Protein AF-A0A812GNV6-F1 (afdb_monomer)

pLDDT: mean 79.77, std 15.12, range [50.84, 96.12]

Mean predicted aligned error: 9.01 Å

Solvent-accessible surface area (backbone atoms only — not comparable to full-atom values): 4233 Å² total; per-residue (Å²): 105,43,68,58,52,55,50,49,51,48,69,72,49,69,79,47,92,58,84,82,81,70,55,69,69,61,53,50,54,50,42,48,73,74,67,50,54,68,77,35,50,54,54,42,53,54,50,50,52,53,51,53,53,49,53,61,53,65,72,64,61,76,87,79,72,84,85,126

Sequence (68 aa):
MMMDILMYLFETYIHSDAELQVEQDELEDELLRAGFQQKDIYKALVWLEELAALQQSAERSPHNFPKT

Nearest PDB structures (foldseek):
  4z7x-assembly2_B  TM=5.152E-01  e=5.902E+00  Actinomyces oris
  2rem-assembly2_B  TM=3.699E-01  e=3.700E+00  Xylella fastidiosa

Foldseek 3Di:
DLVVLVVVCCVVPVVPPDPPPDDLVNSLVVCVVVVDDSVSSVVNVVVVVVVVVVVVVVVPDDPDDPDD

Structure (mmCIF, N/CA/C/O backbone):
data_AF-A0A812GNV6-F1
#
_entry.id   AF-A0A812GNV6-F1
#
loop_
_atom_site.group_PDB
_atom_site.id
_atom_site.type_symbol
_atom_site.label_atom_id
_atom_site.label_alt_id
_atom_site.label_comp_id
_atom_site.label_asym_id
_atom_site.label_entity_id
_atom_site.label_seq_id
_atom_site.pdbx_PDB_ins_code
_atom_site.Cartn_x
_atom_site.Cartn_y
_atom_site.Cartn_z
_atom_site.occupancy
_atom_site.B_iso_or_equiv
_atom_site.auth_seq_id
_atom_site.auth_comp_id
_atom_site.auth_asym_id
_atom_site.auth_atom_id
_atom_site.pdbx_PDB_model_num
ATOM 1 N N . MET A 1 1 ? 5.979 -10.758 -4.826 1.00 83.56 1 MET A N 1
ATOM 2 C CA . MET A 1 1 ?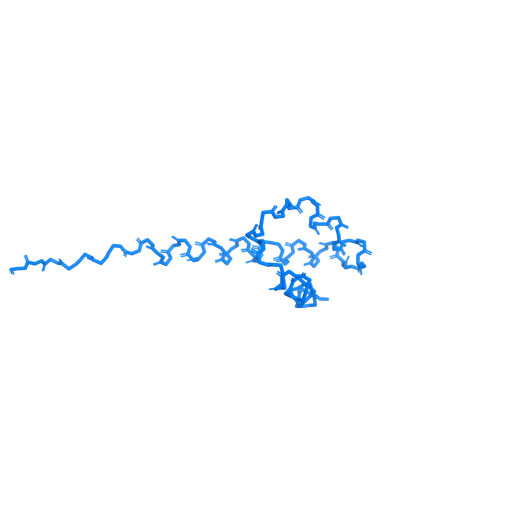 5.299 -11.114 -3.559 1.00 83.56 1 MET A CA 1
ATOM 3 C C . MET A 1 1 ? 5.111 -9.849 -2.728 1.00 83.56 1 MET A C 1
ATOM 5 O O . MET A 1 1 ? 5.773 -8.862 -3.012 1.00 83.56 1 MET A O 1
ATOM 9 N N . MET A 1 2 ? 4.272 -9.867 -1.688 1.00 86.50 2 MET A N 1
ATOM 10 C CA . MET A 1 2 ? 4.072 -8.714 -0.788 1.00 86.50 2 MET A CA 1
ATOM 11 C C . MET A 1 2 ? 5.382 -8.145 -0.205 1.00 86.50 2 MET A C 1
ATOM 13 O O . MET A 1 2 ? 5.546 -6.934 -0.144 1.00 86.50 2 MET A O 1
ATOM 17 N N . MET A 1 3 ? 6.338 -8.999 0.176 1.00 91.31 3 MET A N 1
ATOM 18 C CA . MET A 1 3 ? 7.627 -8.554 0.731 1.00 91.31 3 MET A CA 1
ATOM 19 C C . MET A 1 3 ? 8.475 -7.758 -0.272 1.00 91.31 3 MET A C 1
ATOM 21 O O . MET A 1 3 ? 9.160 -6.827 0.135 1.00 91.31 3 MET A O 1
ATOM 25 N N . ASP A 1 4 ? 8.398 -8.075 -1.569 1.00 93.12 4 ASP A N 1
ATOM 26 C CA . ASP A 1 4 ? 9.130 -7.339 -2.612 1.00 93.12 4 ASP A CA 1
ATOM 27 C C . ASP A 1 4 ? 8.592 -5.909 -2.755 1.00 93.12 4 ASP A C 1
ATOM 29 O O . ASP A 1 4 ? 9.352 -4.979 -3.001 1.00 93.12 4 ASP A O 1
ATOM 33 N N . ILE A 1 5 ? 7.282 -5.731 -2.553 1.00 92.31 5 ILE A N 1
ATOM 34 C CA . ILE A 1 5 ? 6.627 -4.419 -2.566 1.00 92.31 5 ILE A CA 1
ATOM 35 C C . ILE A 1 5 ? 7.099 -3.599 -1.371 1.00 92.31 5 ILE A C 1
ATOM 37 O O . ILE A 1 5 ? 7.514 -2.462 -1.543 1.00 92.31 5 ILE A O 1
ATOM 41 N N . LEU A 1 6 ? 7.110 -4.183 -0.169 1.00 91.25 6 LEU A N 1
ATOM 42 C CA . LEU A 1 6 ? 7.615 -3.491 1.020 1.00 91.25 6 LEU A CA 1
ATOM 43 C C . LEU A 1 6 ? 9.089 -3.095 0.870 1.00 91.25 6 LEU A C 1
ATOM 45 O O . LEU A 1 6 ? 9.461 -1.997 1.266 1.00 91.25 6 LEU A O 1
ATOM 49 N N . MET A 1 7 ? 9.912 -3.954 0.262 1.00 91.00 7 MET A N 1
ATOM 50 C CA . MET A 1 7 ? 11.314 -3.646 -0.034 1.00 91.00 7 MET A CA 1
ATOM 51 C C . MET A 1 7 ? 11.440 -2.495 -1.034 1.00 91.00 7 MET A C 1
ATOM 53 O O . MET A 1 7 ? 12.210 -1.573 -0.798 1.00 91.00 7 MET A O 1
ATOM 57 N N . TYR A 1 8 ? 10.650 -2.513 -2.109 1.00 90.88 8 TYR A N 1
ATOM 58 C CA . TYR A 1 8 ? 10.623 -1.428 -3.089 1.00 90.88 8 TYR A CA 1
ATOM 59 C C . TYR A 1 8 ? 10.224 -0.094 -2.449 1.00 90.88 8 TYR A C 1
ATOM 61 O O . TYR A 1 8 ? 10.893 0.911 -2.658 1.00 90.88 8 TYR A O 1
ATOM 69 N N . LEU A 1 9 ? 9.177 -0.089 -1.620 1.00 87.81 9 LEU A N 1
ATOM 70 C CA . LEU A 1 9 ? 8.741 1.111 -0.906 1.00 87.81 9 LEU A CA 1
ATOM 71 C C . LEU A 1 9 ? 9.829 1.628 0.043 1.00 87.81 9 LEU A C 1
ATOM 73 O O . LEU A 1 9 ? 10.099 2.823 0.094 1.00 87.81 9 LEU A O 1
ATOM 77 N N . PHE A 1 10 ? 10.482 0.728 0.772 1.00 85.19 10 PHE A N 1
ATOM 78 C CA . PHE A 1 10 ? 11.554 1.077 1.696 1.00 85.19 10 PHE A CA 1
ATOM 79 C C . PHE A 1 10 ? 12.727 1.739 0.953 1.00 85.19 10 PHE A C 1
ATOM 81 O O . PHE A 1 10 ? 13.135 2.833 1.322 1.00 85.19 10 PHE A O 1
ATOM 88 N N . GLU A 1 11 ? 13.203 1.150 -0.145 1.00 85.00 11 GLU A N 1
ATOM 89 C CA . GLU A 1 11 ? 14.313 1.691 -0.946 1.00 85.00 11 GLU A CA 1
ATOM 90 C C . GLU A 1 11 ? 13.970 3.028 -1.627 1.00 85.00 11 GLU A C 1
ATOM 92 O O . GLU A 1 11 ? 14.780 3.957 -1.621 1.00 85.00 11 GLU A O 1
ATOM 97 N N . THR A 1 12 ? 12.762 3.155 -2.187 1.00 82.00 12 THR A N 1
ATOM 98 C CA . THR A 1 12 ? 12.331 4.369 -2.897 1.00 82.00 12 THR A CA 1
ATOM 99 C C . THR A 1 12 ? 12.099 5.545 -1.949 1.00 82.00 12 THR A C 1
ATOM 101 O O . THR A 1 12 ? 12.404 6.688 -2.296 1.00 82.00 12 THR A O 1
ATOM 104 N N . TYR A 1 13 ? 11.584 5.285 -0.745 1.00 76.94 13 TYR A N 1
ATOM 105 C CA . TYR A 1 13 ? 11.098 6.343 0.138 1.00 76.94 13 TYR A CA 1
ATOM 106 C C . TYR A 1 13 ? 11.944 6.589 1.400 1.00 76.94 13 TYR A C 1
ATOM 108 O O . TYR A 1 13 ? 11.776 7.635 2.016 1.00 76.94 13 TYR A O 1
ATOM 116 N N . ILE A 1 14 ? 12.911 5.731 1.759 1.00 68.00 14 ILE A N 1
ATOM 117 C CA . ILE A 1 14 ? 13.835 5.980 2.893 1.00 68.00 14 ILE A CA 1
ATOM 118 C C . ILE A 1 14 ? 14.662 7.245 2.747 1.00 68.00 14 ILE A C 1
ATOM 120 O O . ILE A 1 14 ? 15.007 7.882 3.740 1.00 68.00 14 ILE A O 1
ATOM 124 N N . HIS A 1 15 ? 15.077 7.549 1.520 1.00 63.78 15 HIS A N 1
ATOM 125 C CA . HIS A 1 15 ? 16.016 8.636 1.262 1.00 63.78 15 HIS A CA 1
ATOM 126 C C . HIS A 1 15 ? 15.329 9.995 1.154 1.00 63.78 15 HIS A C 1
ATOM 128 O O . HIS A 1 15 ? 16.005 11.024 1.176 1.00 63.78 15 HIS A O 1
ATOM 134 N N . SER A 1 16 ? 14.002 10.004 1.048 1.00 58.59 16 SER A N 1
ATOM 135 C CA . SER A 1 16 ? 13.223 11.228 1.065 1.00 58.59 16 SER A CA 1
ATOM 136 C C . SER A 1 16 ? 12.979 11.623 2.518 1.00 58.59 16 SER A C 1
ATOM 138 O O . SER A 1 16 ? 12.097 11.082 3.167 1.00 58.59 16 SER A O 1
ATOM 140 N N . ASP A 1 17 ? 13.702 12.637 3.000 1.00 52.56 17 ASP A N 1
ATOM 141 C CA . ASP A 1 17 ? 13.409 13.407 4.233 1.00 52.56 17 ASP A CA 1
ATOM 142 C C . ASP A 1 17 ? 11.998 14.060 4.220 1.00 52.56 17 ASP A C 1
ATOM 144 O O . ASP A 1 17 ? 11.634 14.833 5.105 1.00 52.56 17 ASP A O 1
ATOM 148 N N . ALA A 1 18 ? 11.203 13.803 3.179 1.00 51.03 18 ALA A N 1
ATOM 149 C CA . ALA A 1 18 ? 9.830 14.237 3.066 1.00 51.03 18 ALA A CA 1
ATOM 150 C C . ALA A 1 18 ? 8.961 13.313 3.915 1.00 51.03 18 ALA A C 1
ATOM 152 O O . ALA A 1 18 ? 8.867 12.119 3.643 1.00 51.03 18 ALA A O 1
ATOM 153 N N . GLU A 1 19 ? 8.298 13.883 4.917 1.00 53.19 19 GLU A N 1
ATOM 154 C CA . GLU A 1 19 ? 7.110 13.296 5.528 1.00 53.19 19 GLU A CA 1
ATOM 155 C C . GLU A 1 19 ? 6.203 12.770 4.403 1.00 53.19 19 GLU A C 1
ATOM 157 O O . GLU A 1 19 ? 5.630 13.543 3.634 1.00 53.19 19 GLU A O 1
ATOM 162 N N . LEU A 1 20 ? 6.182 11.445 4.238 1.00 55.62 20 LEU A N 1
ATOM 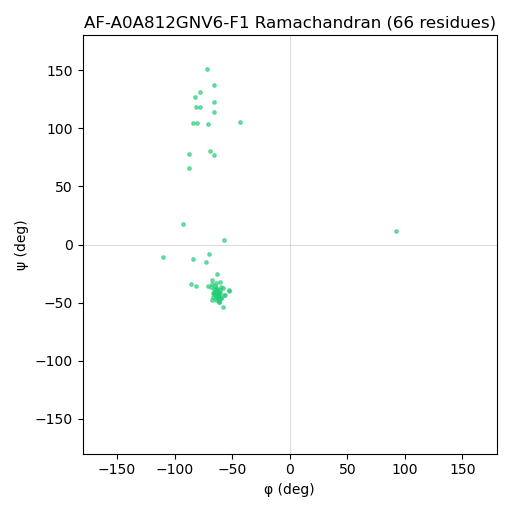163 C CA . LEU A 1 20 ? 5.580 10.748 3.105 1.00 55.62 20 LEU A CA 1
ATOM 164 C C . LEU A 1 20 ? 4.057 10.868 3.157 1.00 55.62 20 LEU A C 1
ATOM 166 O O . LEU A 1 20 ? 3.359 9.950 3.578 1.00 55.62 20 LEU A O 1
ATOM 170 N N . GLN A 1 21 ? 3.530 12.000 2.707 1.00 59.94 21 GLN A N 1
ATOM 171 C CA . GLN A 1 21 ? 2.141 12.114 2.281 1.00 59.94 21 GLN A CA 1
ATOM 172 C C . GLN A 1 21 ? 2.058 11.730 0.802 1.00 59.94 21 GLN A C 1
ATOM 174 O O . GLN A 1 21 ? 1.804 12.573 -0.051 1.00 59.94 21 GLN A O 1
ATOM 179 N N . VAL A 1 22 ? 2.340 10.463 0.492 1.00 69.56 22 VAL A N 1
ATOM 180 C CA . VAL A 1 22 ? 2.041 9.910 -0.834 1.00 69.56 22 VAL A CA 1
ATOM 181 C C . VAL A 1 22 ? 0.573 9.498 -0.834 1.00 69.56 22 VAL A C 1
ATOM 183 O O . VAL A 1 22 ? 0.133 8.782 0.069 1.00 69.56 22 VAL A O 1
ATOM 186 N N . GLU A 1 23 ? -0.194 9.972 -1.815 1.00 81.06 23 GLU A N 1
ATOM 187 C CA . GLU A 1 23 ? -1.585 9.553 -1.983 1.00 81.06 23 GLU A CA 1
ATOM 188 C C . GLU A 1 23 ? -1.641 8.063 -2.350 1.00 81.06 23 GLU A C 1
ATOM 190 O O . GLU A 1 23 ? -0.858 7.572 -3.164 1.00 81.06 23 GLU A O 1
ATOM 195 N N . GLN A 1 24 ? -2.569 7.325 -1.734 1.00 82.00 24 GLN A N 1
ATOM 196 C CA . GLN A 1 24 ? -2.684 5.873 -1.911 1.00 82.00 24 GLN A CA 1
ATOM 197 C C . GLN A 1 24 ? -2.902 5.476 -3.380 1.00 82.00 24 GLN A C 1
ATOM 199 O O . GLN A 1 24 ? -2.323 4.488 -3.829 1.00 82.00 24 GLN A O 1
ATOM 204 N N . ASP A 1 25 ? -3.677 6.270 -4.123 1.00 87.06 25 ASP A N 1
ATOM 205 C CA . ASP A 1 25 ? -3.967 6.040 -5.542 1.00 87.06 25 ASP A CA 1
ATOM 206 C C . ASP A 1 25 ? -2.706 6.201 -6.412 1.00 87.06 25 ASP A C 1
ATOM 208 O O . ASP A 1 25 ? -2.432 5.371 -7.280 1.00 87.06 25 ASP A O 1
ATOM 212 N N . GLU A 1 26 ? -1.880 7.219 -6.140 1.00 87.94 26 GLU A N 1
ATOM 213 C CA . GLU A 1 26 ? -0.606 7.422 -6.844 1.00 87.94 26 GLU A CA 1
ATOM 214 C C . GLU A 1 26 ? 0.385 6.289 -6.550 1.00 87.94 26 GLU A C 1
ATOM 216 O O . GLU A 1 26 ? 1.092 5.819 -7.448 1.00 87.94 26 GLU A O 1
ATOM 221 N N . LEU A 1 27 ? 0.407 5.814 -5.301 1.00 88.25 27 LEU A N 1
ATOM 222 C CA . LEU A 1 27 ? 1.247 4.698 -4.884 1.00 88.25 27 LEU A CA 1
ATOM 223 C C . LEU A 1 27 ? 0.834 3.381 -5.554 1.00 88.25 27 LEU A C 1
ATOM 225 O O . LEU A 1 27 ? 1.695 2.601 -5.968 1.00 88.25 27 LEU A O 1
ATOM 229 N N . GLU A 1 28 ? -0.470 3.118 -5.672 1.00 91.69 28 GLU A N 1
ATOM 230 C CA . GLU A 1 28 ? -0.977 1.941 -6.382 1.00 91.69 28 GLU A CA 1
ATOM 231 C C . GLU A 1 28 ? -0.560 1.971 -7.857 1.00 91.69 28 GLU A C 1
ATOM 233 O O . GLU A 1 28 ? -0.006 0.986 -8.359 1.00 91.69 28 GLU A O 1
ATOM 238 N N . ASP A 1 29 ? -0.747 3.108 -8.531 1.00 92.62 29 ASP A N 1
ATOM 239 C CA . ASP A 1 29 ? -0.356 3.289 -9.929 1.00 92.62 29 ASP A CA 1
ATOM 240 C C . ASP A 1 29 ? 1.154 3.118 -10.136 1.00 92.62 29 ASP A C 1
ATOM 242 O O . ASP A 1 29 ? 1.589 2.486 -11.107 1.00 92.62 29 ASP A O 1
ATOM 246 N N . GLU A 1 30 ? 1.981 3.634 -9.225 1.00 92.50 30 GLU A N 1
ATOM 247 C CA . GLU A 1 30 ? 3.428 3.434 -9.274 1.00 92.50 30 GLU A CA 1
ATOM 248 C C . GLU A 1 30 ? 3.794 1.949 -9.170 1.00 92.50 30 GLU A C 1
ATOM 250 O O . GLU A 1 30 ? 4.544 1.429 -10.003 1.00 92.50 30 GLU A O 1
ATOM 255 N N . LEU A 1 31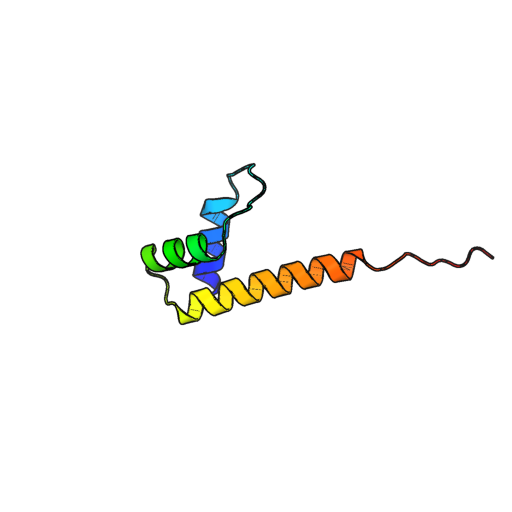 ? 3.233 1.238 -8.190 1.00 93.56 31 LEU A N 1
ATOM 256 C CA . LEU A 1 31 ? 3.520 -0.178 -7.972 1.00 93.56 31 LEU A CA 1
ATOM 257 C C . LEU A 1 31 ? 3.033 -1.051 -9.140 1.00 93.56 31 LEU A C 1
ATOM 259 O O . LEU A 1 31 ? 3.714 -2.005 -9.532 1.00 93.56 31 LEU A O 1
ATOM 263 N N . LEU A 1 32 ? 1.896 -0.709 -9.751 1.00 95.06 32 LEU A N 1
ATOM 264 C CA . LEU A 1 32 ? 1.420 -1.360 -10.974 1.00 95.06 32 LEU A CA 1
ATOM 265 C C . LEU A 1 32 ? 2.401 -1.147 -12.132 1.00 95.06 32 LEU A C 1
ATOM 267 O O . LEU A 1 32 ? 2.746 -2.098 -12.840 1.00 95.06 32 LEU A O 1
ATOM 271 N N .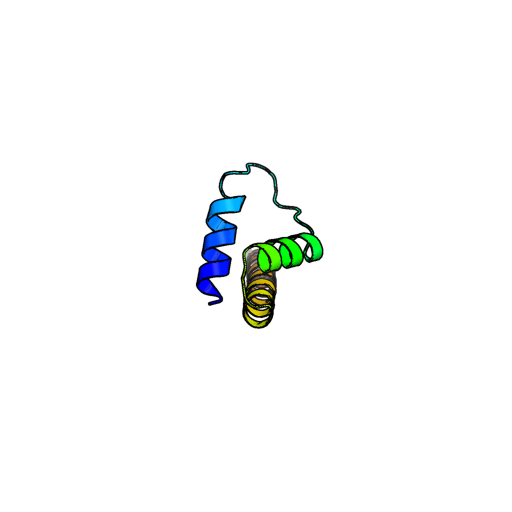 ARG A 1 33 ? 2.905 0.081 -12.305 1.00 94.88 33 ARG A N 1
ATOM 272 C CA . ARG A 1 33 ? 3.897 0.421 -13.339 1.00 94.88 33 ARG A CA 1
ATOM 273 C C . ARG A 1 33 ? 5.255 -0.234 -13.096 1.00 94.88 33 ARG A C 1
ATOM 275 O O . ARG A 1 33 ? 5.934 -0.575 -14.064 1.00 94.88 33 ARG A O 1
ATOM 282 N N . ALA A 1 34 ? 5.623 -0.460 -11.838 1.00 93.06 34 ALA A N 1
ATOM 283 C CA . ALA A 1 34 ? 6.808 -1.224 -11.448 1.00 93.06 34 ALA A CA 1
ATOM 284 C C . ALA A 1 34 ? 6.673 -2.736 -11.736 1.00 93.06 34 ALA A C 1
ATOM 286 O O . ALA A 1 34 ? 7.652 -3.477 -11.643 1.00 93.06 34 ALA A O 1
ATOM 287 N N . GLY A 1 35 ? 5.483 -3.204 -12.133 1.00 95.44 35 GLY A N 1
ATOM 288 C CA . GLY A 1 35 ? 5.228 -4.591 -12.527 1.00 95.44 35 GLY A CA 1
ATOM 289 C C . GLY A 1 35 ? 4.751 -5.487 -11.385 1.00 95.44 35 GLY A C 1
ATOM 290 O O . GLY A 1 35 ? 4.699 -6.713 -11.544 1.00 95.44 35 GLY A O 1
ATOM 291 N N . PHE A 1 36 ? 4.384 -4.908 -10.238 1.00 95.94 36 PHE A N 1
ATOM 292 C CA . PHE A 1 36 ? 3.809 -5.673 -9.142 1.00 95.94 36 PHE A CA 1
ATOM 293 C C . PHE A 1 36 ? 2.383 -6.126 -9.459 1.00 95.94 36 PHE A C 1
ATOM 295 O O . PHE A 1 36 ? 1.629 -5.517 -10.215 1.00 95.94 36 PHE A O 1
ATOM 302 N N . GLN A 1 37 ? 2.007 -7.258 -8.874 1.00 96.12 37 GLN A N 1
ATOM 303 C CA . GLN A 1 37 ? 0.678 -7.827 -9.054 1.00 96.12 37 GLN A CA 1
ATOM 304 C C . GLN A 1 37 ? -0.323 -7.076 -8.177 1.00 96.12 37 GLN A C 1
ATOM 306 O O . GLN A 1 37 ? -0.110 -6.986 -6.970 1.00 96.12 37 GLN A O 1
ATOM 311 N N . GLN A 1 38 ? -1.459 -6.653 -8.736 1.00 94.31 38 GLN A N 1
ATOM 312 C CA . GLN A 1 38 ? -2.479 -5.890 -7.999 1.00 94.31 38 GLN A CA 1
ATOM 313 C C . GLN A 1 38 ? -2.925 -6.566 -6.691 1.00 94.31 38 GLN A C 1
ATOM 315 O O . GLN A 1 38 ? -3.049 -5.924 -5.654 1.00 94.31 38 GLN A O 1
ATOM 320 N N . LYS A 1 39 ? -3.063 -7.899 -6.696 1.00 94.25 39 LYS A N 1
ATOM 321 C CA . LYS A 1 39 ? -3.395 -8.679 -5.488 1.00 94.25 39 LYS A CA 1
ATOM 322 C C . LYS A 1 39 ? -2.355 -8.556 -4.365 1.00 94.25 39 LYS A C 1
ATOM 324 O O . LYS A 1 39 ? -2.703 -8.707 -3.199 1.00 94.25 39 LYS A O 1
ATOM 329 N N . ASP A 1 40 ? -1.082 -8.388 -4.719 1.00 95.06 40 ASP A N 1
ATOM 330 C CA . ASP A 1 40 ? 0.021 -8.281 -3.765 1.00 95.06 40 ASP A CA 1
ATOM 331 C C . ASP A 1 40 ? 0.173 -6.824 -3.307 1.00 95.06 40 ASP A C 1
ATOM 333 O O . ASP A 1 40 ? 0.461 -6.603 -2.134 1.00 95.06 40 ASP A O 1
ATOM 337 N N . ILE A 1 41 ? -0.101 -5.858 -4.196 1.00 94.12 41 ILE A N 1
ATOM 338 C CA . ILE A 1 41 ? -0.188 -4.422 -3.884 1.00 94.12 41 ILE A CA 1
ATOM 339 C C . ILE A 1 41 ? -1.251 -4.186 -2.818 1.00 94.12 41 ILE A C 1
ATOM 341 O O . ILE A 1 41 ? -0.933 -3.683 -1.747 1.00 94.12 41 ILE A O 1
ATOM 345 N N . TYR A 1 42 ? -2.476 -4.661 -3.047 1.00 93.31 42 TYR A N 1
ATOM 346 C CA . TYR A 1 42 ? -3.568 -4.504 -2.087 1.00 93.31 42 TYR A CA 1
ATOM 347 C C . TYR A 1 42 ? -3.218 -5.074 -0.703 1.00 93.31 42 TYR A C 1
ATOM 349 O O . TYR A 1 42 ? -3.443 -4.434 0.318 1.00 93.31 42 TYR A O 1
ATOM 357 N N . LYS A 1 43 ? -2.593 -6.257 -0.654 1.00 93.56 43 LYS A N 1
ATOM 358 C CA . LYS A 1 43 ? -2.146 -6.861 0.613 1.00 93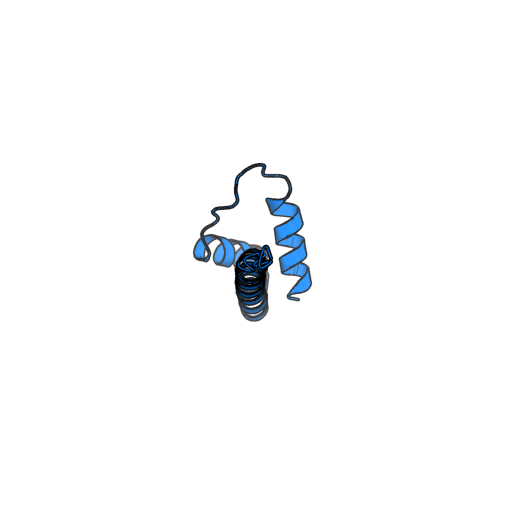.56 43 LYS A CA 1
ATOM 359 C C . LYS A 1 43 ? -1.082 -6.028 1.322 1.00 93.56 43 LYS A C 1
ATOM 361 O O . LYS A 1 43 ? -1.109 -5.945 2.544 1.00 93.56 43 LYS A O 1
ATOM 366 N N . ALA A 1 44 ? -0.142 -5.455 0.572 1.00 93.06 44 ALA A N 1
ATOM 367 C CA . ALA A 1 44 ? 0.895 -4.596 1.129 1.00 93.06 44 ALA A CA 1
ATOM 368 C C . ALA A 1 44 ? 0.302 -3.298 1.694 1.00 93.06 44 ALA A C 1
ATOM 370 O O . ALA A 1 44 ? 0.632 -2.932 2.818 1.00 93.06 44 ALA A O 1
ATOM 371 N N . LEU A 1 45 ? -0.610 -2.654 0.960 1.00 90.00 45 LEU A N 1
ATOM 372 C CA . LEU A 1 45 ? -1.266 -1.417 1.391 1.00 90.00 45 LEU A CA 1
ATOM 373 C C . LEU A 1 45 ? -2.126 -1.628 2.644 1.00 90.00 45 LEU A C 1
ATOM 375 O O . LEU A 1 45 ? -1.951 -0.911 3.623 1.00 90.00 45 LEU A O 1
ATOM 379 N N . VAL A 1 46 ? -2.966 -2.669 2.665 1.00 91.69 46 VAL A N 1
ATOM 380 C CA . VAL A 1 46 ? -3.768 -3.027 3.852 1.00 91.69 46 VAL A CA 1
ATOM 381 C C . VAL A 1 46 ? -2.872 -3.279 5.065 1.00 91.69 46 VAL A C 1
ATOM 383 O O . VAL A 1 46 ? -3.148 -2.802 6.161 1.00 91.69 46 VAL A O 1
ATOM 386 N N . TRP A 1 47 ? -1.760 -3.990 4.876 1.00 91.81 47 TRP A N 1
ATOM 387 C CA . TRP A 1 47 ? -0.818 -4.243 5.963 1.00 91.81 47 TRP A CA 1
ATOM 388 C C . TRP A 1 47 ? -0.160 -2.961 6.493 1.00 91.81 47 TRP A C 1
ATOM 390 O O . TRP A 1 47 ? 0.038 -2.838 7.701 1.00 91.81 47 TRP A O 1
ATOM 400 N N . LEU A 1 48 ? 0.159 -1.997 5.622 1.00 87.88 48 LEU A N 1
ATOM 401 C CA . LEU A 1 48 ? 0.692 -0.694 6.033 1.00 87.88 48 LEU A CA 1
ATOM 402 C C . LEU A 1 48 ? -0.337 0.111 6.842 1.00 87.88 48 LEU A C 1
ATOM 404 O O . LEU A 1 48 ? 0.022 0.704 7.860 1.00 87.88 48 LEU A O 1
ATOM 408 N N . GLU A 1 49 ? -1.610 0.093 6.441 1.00 87.31 49 GLU A N 1
ATOM 409 C CA . GLU A 1 49 ? -2.703 0.729 7.190 1.00 87.31 49 GLU A CA 1
ATOM 410 C C . GLU A 1 49 ? -2.888 0.102 8.578 1.00 87.31 49 GLU A C 1
ATOM 412 O O . GLU A 1 49 ? -2.965 0.813 9.583 1.00 87.31 49 GLU A O 1
ATOM 417 N N . GLU A 1 50 ? -2.910 -1.231 8.655 1.00 89.69 50 GLU A N 1
ATOM 418 C CA . GLU A 1 50 ? -3.002 -1.963 9.921 1.00 89.69 50 GLU A CA 1
ATOM 419 C C . GLU A 1 50 ? -1.807 -1.656 10.833 1.00 89.69 50 GLU A C 1
ATOM 421 O O . GLU A 1 50 ? -1.976 -1.421 12.032 1.00 89.69 50 GLU A O 1
ATOM 426 N N . LEU A 1 51 ? -0.596 -1.594 10.272 1.00 87.12 51 LEU A N 1
ATOM 427 C CA . LEU A 1 51 ? 0.614 -1.235 11.008 1.00 87.12 51 LEU A CA 1
ATOM 428 C C . LEU A 1 51 ? 0.535 0.191 11.573 1.00 87.12 51 LEU A C 1
ATOM 430 O O . LEU A 1 51 ? 0.880 0.412 12.738 1.00 87.12 51 LEU A O 1
ATOM 434 N N . ALA A 1 52 ? 0.060 1.152 10.778 1.00 84.25 52 ALA A N 1
ATOM 435 C CA . ALA A 1 52 ? -0.144 2.528 11.220 1.00 84.25 52 ALA A CA 1
ATOM 436 C C . ALA A 1 52 ? -1.206 2.614 12.331 1.00 84.25 52 ALA A C 1
ATOM 438 O O . ALA A 1 52 ? -1.011 3.311 13.331 1.00 84.25 52 ALA A O 1
ATOM 439 N N . ALA A 1 53 ? -2.304 1.862 12.208 1.00 86.06 53 ALA A N 1
ATOM 440 C CA . ALA A 1 53 ? -3.347 1.788 13.229 1.00 86.06 53 ALA A CA 1
ATOM 441 C C . ALA A 1 53 ? -2.832 1.187 14.551 1.00 86.06 53 ALA A C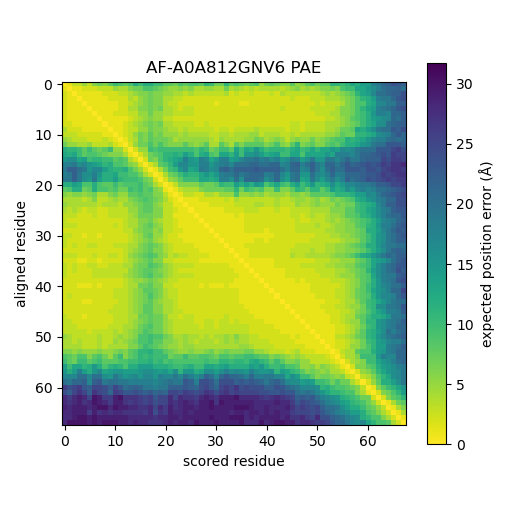 1
ATOM 443 O O . ALA A 1 53 ? -3.181 1.671 15.633 1.00 86.06 53 ALA A O 1
ATOM 444 N N . LEU A 1 54 ? -1.960 0.175 14.486 1.00 84.44 54 LEU A N 1
ATOM 445 C CA . LEU A 1 54 ? -1.324 -0.414 15.667 1.00 84.44 54 LEU A CA 1
ATOM 446 C C . LEU A 1 54 ? -0.441 0.598 16.407 1.00 84.44 54 LEU A C 1
ATOM 448 O O . LEU A 1 54 ? -0.562 0.705 17.630 1.00 84.44 54 LEU A O 1
ATOM 452 N N . GLN A 1 55 ? 0.380 1.381 15.699 1.00 75.75 55 GLN A N 1
ATOM 453 C CA . GLN A 1 55 ? 1.209 2.428 16.319 1.00 75.75 55 GLN A CA 1
ATOM 454 C C . GLN A 1 55 ? 0.351 3.471 17.047 1.00 75.75 55 GLN A C 1
ATOM 456 O O . GLN A 1 55 ? 0.571 3.749 18.226 1.00 75.75 55 GLN A O 1
ATOM 461 N N . GLN A 1 56 ? -0.722 3.940 16.406 1.00 73.00 56 GLN A N 1
ATOM 462 C CA . GLN A 1 56 ? -1.663 4.887 17.012 1.00 73.00 56 GLN A CA 1
ATOM 463 C C . GLN A 1 56 ? -2.408 4.328 18.236 1.00 73.00 56 GLN A C 1
ATOM 465 O O . GLN A 1 56 ? -2.906 5.094 19.067 1.00 73.00 56 GLN A O 1
ATOM 470 N N . SER A 1 57 ? -2.559 3.004 18.334 1.00 71.44 57 SER A N 1
ATOM 471 C CA . SER A 1 57 ? -3.167 2.347 19.497 1.00 71.44 57 SER A CA 1
ATOM 472 C C . SER A 1 57 ? -2.175 2.182 20.653 1.00 71.44 57 SER A C 1
ATOM 474 O O . SER A 1 57 ? -2.549 2.367 21.812 1.00 71.44 57 SER A O 1
ATOM 476 N N . ALA A 1 58 ? -0.902 1.914 20.345 1.00 61.50 58 ALA A N 1
ATOM 477 C CA . ALA A 1 58 ? 0.166 1.778 21.331 1.00 61.50 58 ALA A CA 1
ATOM 478 C C . ALA A 1 58 ? 0.486 3.117 22.019 1.00 61.50 58 ALA A C 1
ATOM 480 O O . ALA A 1 58 ? 0.703 3.157 23.229 1.00 61.50 58 ALA A O 1
ATOM 481 N N . GLU A 1 59 ? 0.423 4.226 21.280 1.00 58.22 59 GLU A N 1
ATOM 482 C CA . GLU A 1 59 ? 0.643 5.580 21.810 1.00 58.22 59 GLU A CA 1
ATOM 483 C C . GLU A 1 59 ? -0.513 6.093 22.690 1.00 58.22 59 GLU A C 1
ATOM 485 O O . GLU A 1 59 ? -0.349 7.042 23.456 1.00 58.22 59 GLU A O 1
ATOM 490 N N . ARG A 1 60 ? -1.686 5.445 22.635 1.00 53.50 60 ARG A N 1
ATOM 491 C CA . ARG A 1 60 ? -2.888 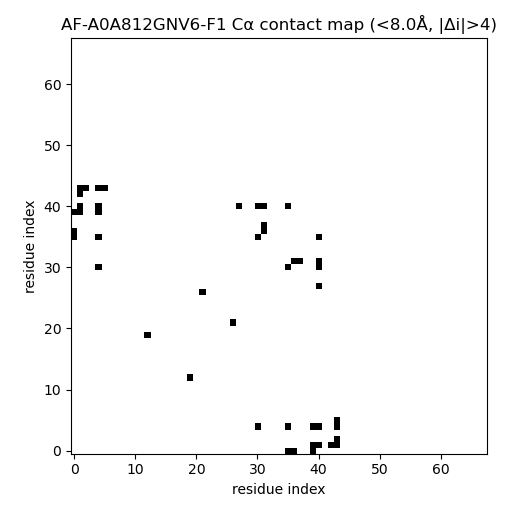5.814 23.402 1.00 53.50 60 ARG A CA 1
ATOM 492 C C . ARG A 1 60 ? -3.035 5.092 24.742 1.00 53.50 60 ARG A C 1
ATOM 494 O O . ARG A 1 60 ? -4.126 5.102 25.306 1.00 53.50 60 ARG A O 1
ATOM 501 N N . SER A 1 61 ? -1.978 4.499 25.295 1.00 50.84 61 SER A N 1
ATOM 502 C CA . SER A 1 61 ? -2.003 4.091 26.705 1.00 50.84 61 SER A CA 1
ATOM 503 C C . SER A 1 61 ? -1.710 5.301 27.600 1.00 50.84 61 SER A C 1
ATOM 505 O O . SER A 1 61 ? -0.548 5.697 27.708 1.00 50.84 61 SER A O 1
ATOM 507 N N . PRO A 1 62 ? -2.711 5.906 28.279 1.00 53.84 62 PRO A N 1
ATOM 508 C CA . PRO A 1 62 ? -2.413 6.872 29.316 1.00 53.84 62 PRO A CA 1
ATOM 509 C C . PRO A 1 62 ? -1.708 6.104 30.425 1.00 53.84 62 PRO A C 1
ATOM 511 O O . PRO A 1 62 ? -2.232 5.129 30.968 1.00 53.84 62 PRO A O 1
ATOM 514 N N . HIS A 1 63 ? -0.500 6.534 30.757 1.00 54.16 63 HIS A N 1
ATOM 515 C CA . HIS A 1 63 ? 0.222 6.082 31.931 1.00 54.16 63 HIS A CA 1
ATOM 516 C C . HIS A 1 63 ? -0.542 6.548 33.181 1.00 54.16 63 HIS A C 1
ATOM 518 O O . HIS A 1 63 ? -0.222 7.561 33.798 1.00 54.16 63 HIS A O 1
ATOM 524 N N . ASN A 1 64 ? -1.633 5.854 33.505 1.00 56.53 64 ASN A N 1
ATOM 525 C CA . ASN A 1 64 ? -2.493 6.154 34.634 1.00 56.53 64 ASN A CA 1
ATOM 526 C C . ASN A 1 64 ? -1.927 5.439 35.860 1.00 56.53 64 ASN A C 1
ATOM 528 O O . ASN A 1 64 ? -2.396 4.375 36.261 1.00 56.53 64 ASN A O 1
ATOM 532 N N . PHE A 1 65 ? -0.868 6.009 36.430 1.00 60.53 65 PHE A N 1
ATOM 533 C CA . PHE A 1 65 ? -0.482 5.673 37.791 1.00 60.53 65 PHE A CA 1
ATOM 534 C C . PHE A 1 65 ? -1.358 6.476 38.759 1.00 60.53 65 PHE A C 1
ATOM 536 O O . PHE A 1 65 ? -1.282 7.709 38.749 1.00 60.53 65 PHE A O 1
ATOM 543 N N . PRO A 1 66 ? -2.166 5.832 39.622 1.00 58.22 66 PRO A N 1
ATOM 544 C CA . PRO A 1 66 ? -2.778 6.537 40.735 1.00 58.22 66 PRO A CA 1
ATOM 545 C C . PRO A 1 66 ? -1.662 6.972 41.694 1.00 58.22 66 PRO A C 1
ATOM 547 O O . PRO A 1 66 ? -0.986 6.136 42.292 1.00 58.22 66 PRO A O 1
ATOM 550 N N . LYS A 1 67 ? -1.443 8.287 41.828 1.00 57.50 67 LYS A N 1
ATOM 551 C CA . LYS A 1 67 ? -0.658 8.838 42.938 1.00 57.50 67 LYS A CA 1
ATOM 552 C C . LYS A 1 67 ? -1.490 8.678 44.211 1.00 57.50 67 LYS A C 1
ATOM 554 O O . LYS A 1 67 ? -2.468 9.399 44.391 1.00 57.50 67 LYS A O 1
ATOM 559 N N . THR A 1 68 ? -1.129 7.690 45.023 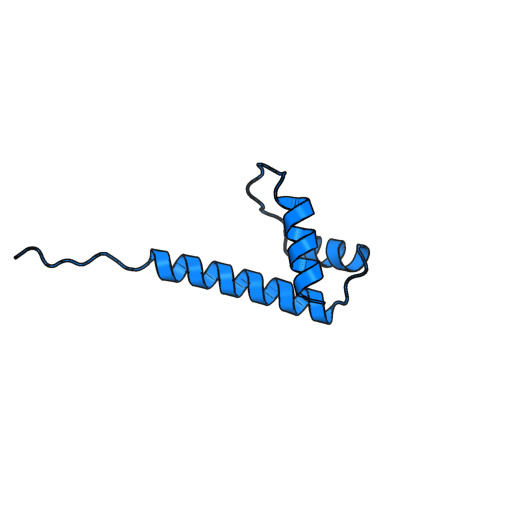1.00 65.19 68 THR A N 1
ATOM 560 C CA . THR A 1 68 ? -1.511 7.590 46.439 1.00 65.19 68 THR A CA 1
ATOM 561 C C . THR A 1 68 ? -0.765 8.616 47.271 1.00 6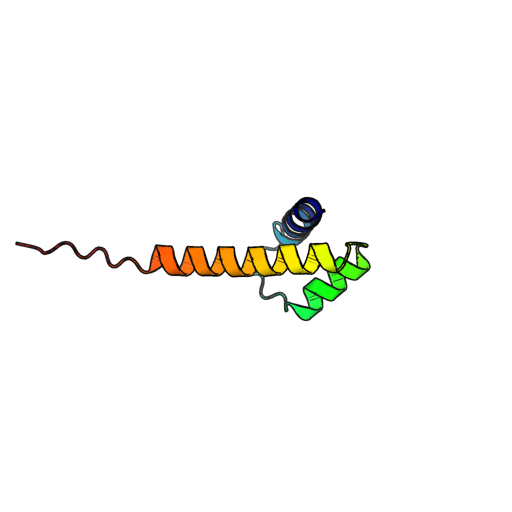5.19 68 THR A C 1
ATOM 563 O O . THR A 1 68 ? 0.431 8.825 46.960 1.00 65.19 68 THR A O 1
#

Radius of gyration: 16.41 Å; Cα contacts (8 Å, |Δi|>4): 23; chains: 1; bounding box: 20×25×60 Å

Secondary structure (DSSP, 8-state):
-HHHHHHHHHHHHTT--S-----HHHHHHHHHHTT--HHHHHHHHHHHHHHHHHHHHHTT--------

=== Feature glossary ===
The record interleaves many kinds of information about one protein. Here is each kind framed as the question it answers.

Q: What does the local fold look like, residue by residue?
A: A 3Di character summarizes, for each residue, the relative orientation of the Cα frame of its nearest spatial neighbor. Because it encodes fold topology rather than chemistry, 3Di alignments detect remote structural similarity that sequence alignment misses.

Q: Which residues are in helices, strands, or loops?
A: Secondary structure is the local, repeating backbone conformation. DSSP classifies it into eight states by reading the hydrogen-bond network: three helix types (H, G, I), two β types (E, B), two non-regular types (T, S), and unstructured coil (-).

Q: How big and how compact is the whole molecule?
A: Three whole-structure scalars: the radius of gyration (RMS distance of Cα from centroid, in Å), the count of Cα–Cα contacts (pairs closer than 8 Å and separated by more than four residues in sequence — i.e. tertiary, not local, contacts), and the bounding-box dimensions. Together they distinguish compact globular folds from extended fibres or disordered chains.

Q: How confident is the AlphaFold model at each residue?
A: For AlphaFold models, the B-factor field carries pLDDT — the model's own estimate of local accuracy on a 0–100 scale. Regions with pLDDT<50 should be treated as essentially unmodeled; they often correspond to intrinsically disordered segments.

Q: What family and function is it annotated with?
A: Functional annotations link the protein to curated databases. InterPro entries identify conserved domains and families by matching the sequence against member-database signatures (Pfam, PROSITE, CDD, …). Gene Ontology (GO) terms describe molecular function, biological process, and cellular component in a controlled vocabulary. CATH places the structure in a hierarchical fold classification (Class/Architecture/Topology/Homologous-superfamily). The organism is the source species.

Q: What known structures does this most resemble?
A: Nearest PDB neighbors are the top structural matches found by Foldseek when searching this structure against the entire Protein Data Bank. Each hit reports a TM-score (0 to 1; >0.5 almost always implies the same fold) and an E-value. These are *structural* homologs — they may share no detectable sequence similarity.

Q: Which residues are buried vs exposed?
A: Solvent-accessible surface area (SASA) is the area in Å² traced out by the centre of a 1.4 Å probe sphere (a water molecule) rolled over the protein's van der Waals surface (Shrake–Rupley / Lee–Richards construction). Buried residues have near-zero SASA; fully exposed residues can exceed 200 Å². The total SASA scales roughly with the number of surface residues.

Q: What are the backbone torsion angles?
A: φ (phi) and ψ (psi) are the two rotatable backbone dihedrals per residue: φ is the C(i-1)–N–Cα–C torsion, ψ is the N–Cα–C–N(i+1) torsion, both in degrees on (−180°, 180°]. α-helical residues cluster near (−60°, −45°); β-strand residues near (−120°, +130°). A Ramachandran plot is simply a scatter of (φ, ψ) for every residue.

Q: Are the domains correctly placed relative to each other?
A: Predicted aligned error is AlphaFold's pairwise confidence. Unlike pLDDT (per-residue), PAE is per-residue-pair and captures whether two parts of the structure are correctly placed relative to each other. Units are ångströms of expected positional error.

Q: What if only a Cα trace is available?
A: P-SEA three-state annotation labels each residue as helix, strand, or coil based purely on the geometry of the Cα trace. It serves as a fallback when the full backbone (and thus DSSP) is unavailable.

Q: What is the amino-acid chain?
A: This is the polypeptide sequence — one letter per residue, N-terminus first. Length ranges from a few dozen residues for small domains to over a thousand for large multi-domain proteins.

Q: What do the rendered images show?
A: The six renders are orthographic views along the three Cartesian axes in both directions. Representation (cartoon, sticks, or surface) and color scheme (sequence-rainbow or by-chain) vary across proteins so the training set covers all the common visualization conventions.

Q: What do the diagnostic plots show?
A: Plot images: a contact map (which residues are close in 3D, as an N×N binary image), a Ramachandran scatter (backbone torsion angles, revealing secondary-structure composition at a glance), and — for AlphaFold structures — a PAE heatmap (pairwise prediction confidence).

Q: How mobile is each atom in the crystal?
A: B-factor (Debye–Waller factor) reflects atomic displacement in the crystal lattice. It is an experimental observable (units Å²), not a prediction; low values mean the atom is pinned down, high values mean it moves or is heterogeneous across the crystal.

Q: Where is each backbone atom in 3D?
A: The mmCIF table is the protein's shape written out atom by atom. For each backbone N, Cα, C, and carbonyl O, it records an (x, y, z) coordinate triple in Å plus the residue type, chain letter, and residue number.